Protein AF-A0A9D6JV64-F1 (afdb_monomer_lite)

Secondary structure (DSSP, 8-state):
--SSTTTSSGGGHHHHHHHHHHHHHHHHHH-GGGGSTT-HHHHHHHHHHHHHHHHHHHHSSSTTSGGGGTTT-

Sequence (73 aa):
MASTRLGEHRHLARPAALGLFFLNAMAVISYPQLRQFECPSAIDAHFYWAALLTALFVYGPGKFSLDCGWSRR

Foldseek 3Di:
DPPPVVPPCLVVQQVVLVVVLVVLVVVCVVCVCLVDPPHVVSVVVSVVSNVVSVCCNAQNDDCNHPCVVVVVD

Structure (mmCIF, N/CA/C/O backbone):
data_AF-A0A9D6JV64-F1
#
_entry.id   AF-A0A9D6JV64-F1
#
loop_
_atom_site.group_PDB
_atom_site.id
_atom_site.type_symbol
_atom_site.label_atom_id
_atom_site.label_alt_id
_atom_site.label_comp_id
_atom_site.label_asym_id
_atom_site.label_entity_id
_atom_site.label_seq_id
_atom_site.pdbx_PDB_ins_code
_atom_site.Cartn_x
_atom_site.Cartn_y
_atom_site.Cartn_z
_atom_site.occupancy
_atom_site.B_iso_or_equiv
_atom_site.auth_seq_id
_atom_site.auth_comp_id
_atom_site.auth_asym_id
_atom_site.auth_atom_id
_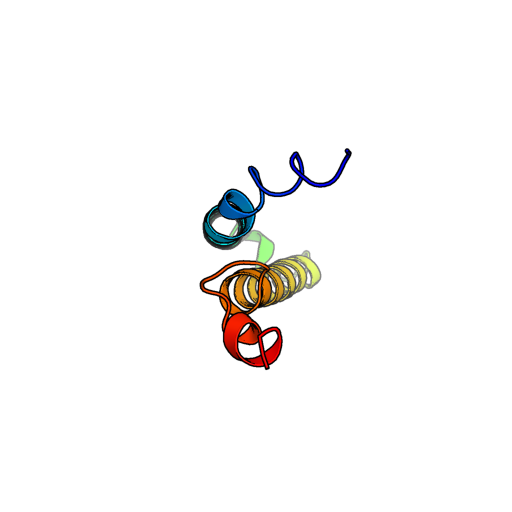atom_site.pdbx_PDB_model_num
ATOM 1 N N . MET A 1 1 ? -15.701 -8.980 32.577 1.00 42.78 1 MET A N 1
ATOM 2 C CA . MET A 1 1 ? -14.900 -7.741 32.741 1.00 42.78 1 MET A CA 1
ATOM 3 C C . MET A 1 1 ? -13.679 -7.675 31.791 1.00 42.78 1 MET A C 1
ATOM 5 O O . MET A 1 1 ? -12.658 -7.114 32.155 1.00 42.78 1 MET A O 1
ATOM 9 N N . ALA A 1 2 ? -13.768 -8.191 30.551 1.00 41.28 2 ALA A N 1
ATOM 10 C CA . ALA A 1 2 ? -12.642 -8.237 29.592 1.00 41.28 2 ALA A CA 1
ATOM 11 C C . ALA A 1 2 ? -12.938 -7.561 28.231 1.00 41.28 2 ALA A C 1
ATOM 13 O O . ALA A 1 2 ? -12.154 -7.675 27.297 1.00 41.28 2 ALA A O 1
ATOM 14 N N . SER A 1 3 ? -14.068 -6.854 28.101 1.00 50.50 3 SER A N 1
ATOM 15 C CA . SER A 1 3 ? -14.555 -6.333 26.811 1.00 50.50 3 SER A CA 1
ATOM 16 C C . SER A 1 3 ? -14.123 -4.892 26.496 1.00 50.50 3 SER A C 1
ATOM 18 O O . SER A 1 3 ? -14.378 -4.415 25.393 1.00 50.50 3 SER A O 1
ATOM 20 N N . THR A 1 4 ? -13.499 -4.170 27.430 1.00 51.97 4 THR A N 1
ATOM 21 C CA . THR A 1 4 ? -13.241 -2.725 27.281 1.00 51.97 4 THR A CA 1
ATOM 22 C C . THR A 1 4 ? -11.886 -2.386 26.650 1.00 51.97 4 THR A C 1
ATOM 24 O O . THR A 1 4 ? -11.778 -1.344 26.016 1.00 51.97 4 THR A O 1
ATOM 27 N N . ARG A 1 5 ? -10.879 -3.272 26.715 1.00 53.06 5 ARG A N 1
ATOM 28 C CA . ARG A 1 5 ? -9.523 -2.994 26.185 1.00 53.06 5 ARG A CA 1
ATOM 29 C C . ARG A 1 5 ? -9.362 -3.126 24.664 1.00 53.06 5 ARG A C 1
ATOM 31 O O . ARG A 1 5 ? -8.457 -2.532 24.095 1.00 53.06 5 ARG A O 1
ATOM 38 N N . LEU A 1 6 ? -10.240 -3.863 23.981 1.00 54.81 6 LEU A N 1
ATOM 39 C CA . LEU A 1 6 ? -10.196 -3.999 22.513 1.00 54.81 6 LEU A CA 1
ATOM 40 C C . LEU A 1 6 ? -10.829 -2.798 21.781 1.00 54.81 6 LEU A C 1
ATOM 42 O O . LEU A 1 6 ? -10.645 -2.632 20.576 1.00 54.81 6 LEU A O 1
ATOM 46 N N . GLY A 1 7 ? -11.585 -1.956 22.494 1.00 52.47 7 GLY A N 1
ATOM 47 C CA . GLY A 1 7 ? -12.267 -0.796 21.918 1.00 52.47 7 GLY A CA 1
ATOM 48 C C . GLY A 1 7 ? -11.340 0.383 21.619 1.00 52.47 7 GLY A C 1
ATOM 49 O O . GLY A 1 7 ? -11.546 1.066 20.618 1.00 52.47 7 GLY A O 1
ATOM 50 N N . GLU A 1 8 ? -10.309 0.592 22.442 1.00 55.69 8 GLU A N 1
ATOM 51 C CA . GLU A 1 8 ? -9.456 1.790 22.393 1.00 55.69 8 GLU A CA 1
ATOM 52 C C . GLU A 1 8 ? -8.578 1.842 21.134 1.00 55.69 8 GLU A C 1
ATOM 54 O O . GLU A 1 8 ? -8.416 2.900 20.529 1.00 55.69 8 GLU A O 1
ATOM 59 N N . HIS A 1 9 ? -8.099 0.689 20.656 1.00 55.66 9 HIS A N 1
ATOM 60 C CA . HIS A 1 9 ? -7.215 0.616 19.486 1.00 55.66 9 HIS A CA 1
ATOM 61 C C . HIS A 1 9 ? -7.943 0.447 18.147 1.00 55.66 9 HIS A C 1
ATOM 63 O O . HIS A 1 9 ? -7.327 0.596 17.092 1.00 55.66 9 HIS A O 1
ATOM 69 N N . ARG A 1 10 ? -9.260 0.190 18.141 1.00 60.47 10 ARG A N 1
ATOM 70 C CA . ARG A 1 10 ? -10.028 -0.017 16.896 1.00 60.47 10 ARG A CA 1
ATOM 71 C C . ARG A 1 10 ? -9.989 1.205 15.973 1.00 60.47 10 ARG A C 1
ATOM 73 O O . ARG A 1 10 ? -10.069 1.076 14.756 1.00 60.47 10 ARG A O 1
ATOM 80 N N . HIS A 1 11 ? -9.827 2.390 16.555 1.00 64.94 11 HIS A N 1
ATOM 81 C CA . HIS A 1 11 ? -9.717 3.652 15.829 1.00 64.94 11 HIS A CA 1
ATOM 82 C C . HIS A 1 11 ? -8.422 3.783 15.016 1.00 64.94 11 HIS A C 1
ATOM 84 O O . HIS A 1 11 ? -8.401 4.538 14.048 1.00 64.94 11 HIS A O 1
ATOM 90 N N . LEU A 1 12 ? -7.372 3.030 15.362 1.00 75.75 12 LEU A N 1
ATOM 91 C CA . LEU A 1 12 ? -6.069 3.093 14.695 1.00 75.75 12 LEU A CA 1
ATOM 92 C C . LEU A 1 12 ? -6.036 2.285 13.393 1.00 75.75 12 LEU A C 1
ATOM 94 O O . LEU A 1 12 ? -5.253 2.605 12.507 1.00 75.75 12 LEU A O 1
ATOM 98 N N . ALA A 1 13 ? -6.899 1.277 13.237 1.00 79.12 13 ALA A N 1
ATOM 99 C CA . ALA A 1 13 ? -6.839 0.348 12.107 1.00 79.12 13 ALA A CA 1
ATOM 100 C C . ALA A 1 13 ? -7.032 1.027 10.737 1.00 79.12 13 ALA A C 1
ATOM 102 O O . ALA A 1 13 ? -6.334 0.698 9.785 1.00 79.12 13 ALA A O 1
ATOM 103 N N . ARG A 1 14 ? -7.940 2.006 10.630 1.00 80.12 14 ARG A N 1
ATOM 104 C CA . ARG A 1 14 ? -8.210 2.735 9.375 1.00 80.12 14 ARG A CA 1
ATOM 105 C C . ARG A 1 14 ? -7.098 3.719 8.986 1.00 80.12 14 ARG A C 1
ATOM 107 O O . ARG A 1 14 ? -6.634 3.630 7.851 1.00 80.12 14 ARG A O 1
ATOM 114 N N . PRO A 1 15 ? -6.636 4.633 9.866 1.00 86.00 15 PRO A N 1
ATOM 115 C CA . PRO A 1 15 ? -5.485 5.474 9.543 1.00 86.00 15 PRO A CA 1
ATOM 116 C C . PRO A 1 15 ? -4.209 4.645 9.342 1.00 86.00 15 PRO A C 1
ATOM 118 O O . PRO A 1 15 ? -3.411 4.991 8.478 1.00 86.00 15 PRO A O 1
ATOM 121 N N . ALA A 1 16 ? -4.045 3.517 10.045 1.00 88.75 16 ALA A N 1
ATOM 122 C CA . ALA A 1 16 ? -2.952 2.583 9.785 1.00 88.75 16 ALA A CA 1
ATOM 123 C C . ALA A 1 16 ? -3.059 1.937 8.395 1.00 88.75 16 ALA A C 1
ATOM 125 O O . ALA A 1 16 ? -2.062 1.894 7.684 1.00 88.75 16 ALA A O 1
ATOM 126 N N . ALA A 1 17 ? -4.250 1.494 7.972 1.00 90.38 17 ALA A N 1
ATOM 127 C CA . ALA A 1 17 ? -4.465 0.942 6.632 1.00 90.38 17 ALA A CA 1
ATOM 128 C C . ALA A 1 17 ? -4.159 1.972 5.534 1.00 90.38 17 ALA A C 1
ATOM 130 O O . ALA A 1 17 ? -3.510 1.645 4.543 1.00 90.38 17 ALA A O 1
ATOM 131 N N . LEU A 1 18 ? -4.568 3.228 5.739 1.00 90.81 18 LEU A N 1
ATOM 132 C CA . LEU A 1 18 ? -4.267 4.325 4.823 1.00 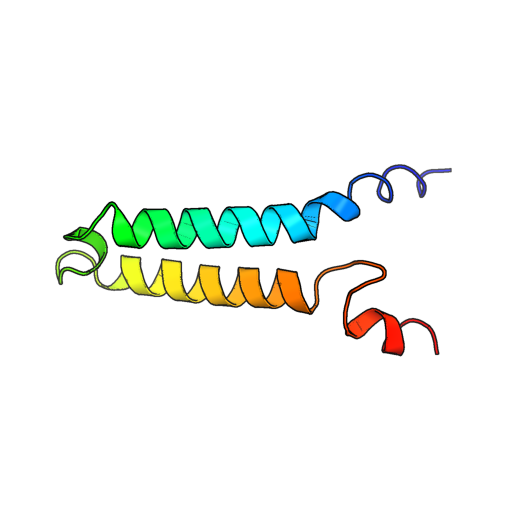90.81 18 LEU A CA 1
ATOM 133 C C . LEU A 1 18 ? -2.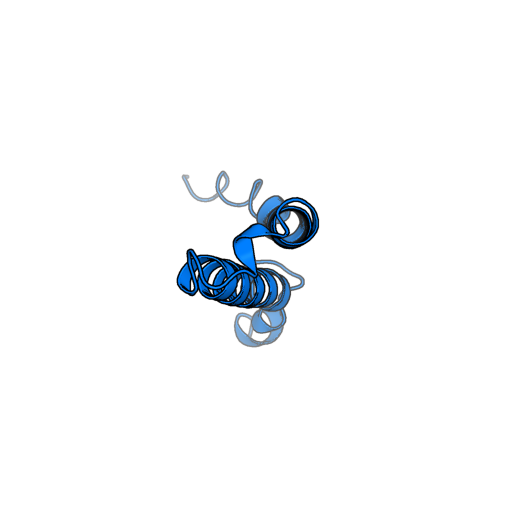758 4.623 4.773 1.00 90.8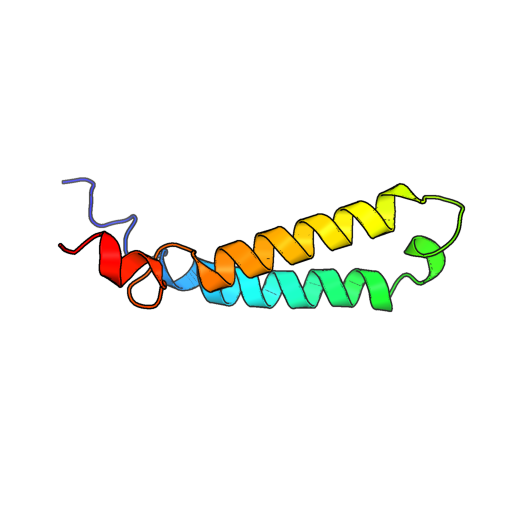1 18 LEU A C 1
ATOM 135 O O . LEU A 1 18 ? -2.189 4.738 3.692 1.00 90.81 18 LEU A O 1
ATOM 139 N N . GLY A 1 19 ? -2.092 4.698 5.929 1.00 94.12 19 GLY A N 1
ATOM 140 C CA . GLY A 1 19 ? -0.641 4.885 6.002 1.00 94.12 19 GLY A CA 1
ATOM 141 C C . GLY A 1 19 ? 0.130 3.745 5.333 1.00 94.12 19 GLY A C 1
ATOM 142 O O . GLY A 1 19 ? 1.030 3.993 4.535 1.00 94.12 19 GLY A O 1
ATOM 143 N N . LEU A 1 20 ? -0.268 2.496 5.584 1.00 95.06 20 LEU A N 1
ATOM 144 C CA . LEU A 1 20 ? 0.310 1.318 4.938 1.00 95.06 20 LEU A CA 1
ATOM 145 C C . LEU A 1 20 ? 0.073 1.313 3.426 1.00 95.06 20 LEU A C 1
ATOM 147 O O . LEU A 1 20 ? 0.964 0.905 2.689 1.00 95.06 20 LEU A O 1
ATOM 151 N N . PHE A 1 21 ? -1.072 1.806 2.944 1.00 96.25 21 PHE A N 1
ATOM 152 C CA . PHE A 1 21 ? -1.329 1.941 1.508 1.00 96.25 21 PHE A CA 1
ATOM 153 C C . PHE A 1 21 ? -0.332 2.907 0.854 1.00 96.25 21 PHE A C 1
ATOM 155 O O . PHE A 1 21 ? 0.247 2.589 -0.186 1.00 96.25 21 PHE A O 1
ATOM 162 N N . PHE A 1 22 ? -0.068 4.054 1.488 1.00 97.50 22 PHE A N 1
ATOM 163 C CA . PHE A 1 22 ? 0.942 4.996 1.004 1.00 97.50 22 PHE A CA 1
ATOM 164 C C . PHE A 1 22 ? 2.353 4.414 1.051 1.00 97.50 22 PHE A C 1
ATOM 166 O O . PHE A 1 22 ? 3.099 4.585 0.093 1.00 97.50 22 PHE A O 1
ATOM 173 N N . LEU A 1 23 ? 2.717 3.694 2.115 1.00 96.88 23 LEU A N 1
ATOM 174 C CA . LEU A 1 23 ? 4.020 3.028 2.201 1.00 96.88 23 LEU A CA 1
ATOM 175 C C . LEU A 1 23 ? 4.171 1.917 1.150 1.00 96.88 23 LEU A C 1
ATOM 177 O O . LEU A 1 23 ? 5.241 1.775 0.563 1.00 96.88 23 LEU A O 1
ATOM 181 N N . ASN A 1 24 ? 3.097 1.185 0.846 1.00 96.44 24 ASN A N 1
ATOM 182 C CA . ASN A 1 24 ? 3.065 0.201 -0.235 1.00 96.44 24 ASN A CA 1
ATOM 183 C C . ASN A 1 24 ? 3.284 0.866 -1.608 1.00 96.44 24 ASN A C 1
ATOM 185 O O . ASN A 1 24 ? 4.079 0.382 -2.409 1.00 96.44 24 ASN A O 1
ATOM 189 N N . ALA A 1 25 ? 2.646 2.013 -1.865 1.00 95.75 25 ALA A N 1
ATOM 190 C CA . ALA A 1 25 ? 2.878 2.790 -3.086 1.00 95.75 25 ALA A CA 1
ATOM 191 C C . ALA A 1 25 ? 4.302 3.371 -3.146 1.00 95.75 25 ALA A C 1
ATOM 193 O O . ALA A 1 25 ? 4.954 3.306 -4.189 1.00 95.75 25 ALA A O 1
ATOM 194 N N . MET A 1 26 ? 4.802 3.893 -2.021 1.00 97.19 26 MET A N 1
ATOM 195 C CA . MET A 1 26 ? 6.167 4.400 -1.879 1.00 97.19 26 MET A CA 1
ATOM 196 C C . MET A 1 26 ? 7.185 3.321 -2.256 1.00 97.19 26 MET A C 1
ATOM 198 O O . MET A 1 26 ? 8.101 3.607 -3.017 1.00 97.19 26 MET A O 1
ATOM 202 N N . ALA A 1 27 ? 6.992 2.074 -1.815 1.00 93.94 27 ALA A N 1
ATOM 203 C CA . ALA A 1 27 ? 7.872 0.962 -2.169 1.00 93.94 27 ALA A CA 1
ATOM 204 C C . ALA A 1 27 ? 7.949 0.746 -3.693 1.00 93.94 27 ALA A C 1
ATOM 206 O O . ALA A 1 27 ? 9.040 0.685 -4.258 1.00 93.94 27 ALA A O 1
ATOM 207 N N . VAL A 1 28 ? 6.808 0.724 -4.387 1.00 92.94 28 VAL A N 1
ATOM 208 C CA . VAL A 1 28 ? 6.772 0.560 -5.854 1.00 92.94 28 VAL A CA 1
ATOM 209 C C . VAL A 1 28 ? 7.445 1.729 -6.586 1.00 92.94 28 VAL A C 1
ATOM 211 O O . VAL A 1 28 ? 8.109 1.526 -7.606 1.00 92.94 28 VAL A O 1
ATOM 214 N N . ILE A 1 29 ? 7.290 2.956 -6.078 1.00 93.88 29 ILE A N 1
ATOM 215 C CA . ILE A 1 29 ? 7.901 4.158 -6.662 1.00 93.88 29 ILE A CA 1
ATOM 216 C C . ILE A 1 29 ? 9.418 4.170 -6.429 1.00 93.88 29 ILE A C 1
ATOM 218 O O . ILE A 1 29 ? 10.176 4.444 -7.359 1.00 93.88 29 ILE A O 1
ATOM 222 N N . SER A 1 30 ? 9.861 3.868 -5.207 1.00 94.38 30 SER A N 1
ATOM 223 C CA . SER A 1 30 ? 11.268 3.919 -4.802 1.00 94.38 30 SER A CA 1
ATOM 224 C C . SER A 1 30 ? 12.118 2.804 -5.409 1.00 94.38 30 SER A C 1
ATOM 226 O O . SER A 1 30 ? 13.312 3.010 -5.610 1.00 94.38 30 SER A O 1
ATOM 228 N N . TYR A 1 31 ? 11.524 1.651 -5.728 1.00 90.25 31 TYR A N 1
ATOM 229 C CA . TYR A 1 31 ? 12.237 0.498 -6.277 1.00 90.25 31 TYR A CA 1
ATOM 230 C C . TYR A 1 31 ? 11.750 0.166 -7.696 1.00 90.25 31 TYR A C 1
ATOM 232 O O . TYR A 1 31 ? 10.947 -0.752 -7.884 1.00 90.25 31 TYR A O 1
ATOM 240 N N . PRO A 1 32 ? 12.239 0.872 -8.734 1.00 85.06 32 PRO A N 1
ATOM 241 C CA . PRO A 1 32 ? 11.848 0.604 -10.116 1.00 85.06 32 PRO A CA 1
ATOM 242 C C . PRO A 1 32 ? 12.199 -0.820 -10.570 1.00 85.06 32 PRO A C 1
ATOM 244 O O . PRO A 1 32 ? 11.500 -1.350 -11.431 1.00 85.06 32 PRO A O 1
ATOM 247 N N . GLN A 1 33 ? 13.196 -1.470 -9.954 1.00 86.94 33 GLN A N 1
ATOM 248 C CA . GLN A 1 33 ? 13.509 -2.885 -10.193 1.00 86.94 33 GLN A CA 1
ATOM 249 C C . GLN A 1 33 ? 12.338 -3.836 -9.894 1.00 86.94 33 GLN A C 1
ATOM 251 O O . GLN A 1 33 ? 12.222 -4.871 -10.539 1.00 86.94 33 GLN A O 1
ATOM 256 N N . LEU A 1 34 ? 11.402 -3.473 -9.006 1.00 83.19 34 LEU A N 1
ATOM 257 C CA . LEU A 1 34 ? 10.194 -4.277 -8.747 1.00 83.19 34 LEU A CA 1
ATOM 258 C C . LEU A 1 34 ? 9.278 -4.396 -9.973 1.00 83.19 34 LEU A C 1
ATOM 260 O O . LEU A 1 34 ? 8.430 -5.281 -10.027 1.00 83.19 34 LEU A O 1
ATOM 264 N N . ARG A 1 35 ? 9.420 -3.481 -10.938 1.00 77.44 35 ARG A N 1
ATOM 265 C CA . ARG A 1 35 ? 8.665 -3.468 -12.197 1.00 77.44 35 ARG A CA 1
ATOM 266 C C . ARG A 1 35 ? 9.418 -4.151 -13.342 1.00 77.44 35 ARG A C 1
ATOM 268 O O . ARG A 1 35 ? 8.919 -4.170 -14.463 1.00 77.44 35 ARG A O 1
ATOM 275 N N . GLN A 1 36 ? 10.623 -4.657 -13.088 1.00 81.81 36 GLN A N 1
ATOM 276 C CA . GLN A 1 36 ? 11.443 -5.343 -14.082 1.00 81.81 36 GLN A CA 1
ATOM 277 C C . GLN A 1 36 ? 11.149 -6.849 -14.081 1.00 81.81 36 GLN A C 1
ATOM 279 O O . GLN A 1 36 ? 10.679 -7.419 -13.097 1.00 81.81 36 GLN A O 1
ATOM 284 N N . PHE A 1 37 ? 11.456 -7.510 -15.199 1.00 68.38 37 PHE A N 1
ATOM 285 C CA . PHE A 1 37 ? 11.192 -8.939 -15.420 1.00 68.38 37 PHE A CA 1
ATOM 286 C C . PHE A 1 37 ? 11.992 -9.885 -14.508 1.00 68.38 37 PHE A C 1
ATOM 288 O O . PHE A 1 37 ? 11.772 -11.092 -14.541 1.00 68.38 37 PHE A O 1
ATOM 295 N N . GLU A 1 38 ? 12.903 -9.352 -13.695 1.00 75.31 38 GLU A N 1
ATOM 296 C CA . GLU A 1 38 ? 13.736 -10.116 -12.765 1.00 75.31 38 GLU A CA 1
ATOM 297 C C . GLU A 1 38 ? 12.916 -10.730 -11.619 1.00 75.31 38 GLU A C 1
ATOM 299 O O . GLU A 1 38 ? 13.285 -11.781 -11.099 1.00 75.31 38 GLU A O 1
ATOM 304 N N . CYS A 1 39 ? 11.785 -10.117 -11.240 1.00 71.25 39 CYS A N 1
ATOM 305 C CA . CYS A 1 39 ? 10.891 -10.662 -10.217 1.00 71.25 39 CYS A CA 1
ATOM 306 C C . CYS A 1 39 ? 9.424 -10.252 -10.464 1.00 71.25 39 CYS A C 1
ATOM 308 O O . CYS A 1 39 ? 8.912 -9.344 -9.803 1.00 71.25 39 CYS A O 1
ATOM 310 N N . PRO A 1 40 ? 8.714 -10.924 -11.394 1.00 70.00 40 PRO A N 1
ATOM 311 C CA . PRO A 1 40 ? 7.345 -10.559 -11.776 1.00 70.00 40 PRO A CA 1
ATOM 312 C C . PRO A 1 40 ? 6.366 -10.573 -10.593 1.00 70.00 40 PRO A C 1
ATOM 314 O O . PRO A 1 40 ? 5.476 -9.737 -10.506 1.00 70.00 40 PRO A O 1
ATOM 317 N N . SER A 1 41 ? 6.570 -11.474 -9.629 1.00 81.62 41 SER A N 1
ATOM 318 C CA . SER A 1 41 ? 5.691 -11.625 -8.465 1.00 81.62 41 SER A CA 1
ATOM 319 C C . SER A 1 41 ? 5.765 -10.462 -7.474 1.00 81.62 41 SER A C 1
ATOM 321 O O . SER A 1 41 ? 4.907 -10.342 -6.599 1.00 81.62 41 SER A O 1
ATOM 323 N N . ALA A 1 42 ? 6.797 -9.618 -7.563 1.00 85.94 42 ALA A N 1
ATOM 324 C CA . ALA A 1 42 ? 6.979 -8.522 -6.626 1.00 85.94 42 ALA A CA 1
ATOM 325 C C . ALA A 1 42 ? 5.904 -7.443 -6.813 1.00 85.94 42 ALA A C 1
ATOM 327 O O . ALA A 1 42 ? 5.327 -6.988 -5.825 1.00 85.94 42 ALA A O 1
ATOM 328 N N . ILE A 1 43 ? 5.586 -7.064 -8.056 1.00 90.88 43 ILE A N 1
ATOM 329 C CA . ILE A 1 43 ? 4.545 -6.063 -8.317 1.00 90.88 43 ILE A CA 1
ATOM 330 C C . ILE A 1 43 ? 3.145 -6.607 -8.009 1.00 90.88 43 ILE A C 1
ATOM 332 O O . ILE A 1 43 ? 2.332 -5.892 -7.420 1.00 90.88 43 ILE A O 1
ATOM 336 N N . ASP A 1 44 ? 2.900 -7.887 -8.301 1.00 91.62 44 ASP A N 1
ATOM 337 C CA . ASP A 1 44 ? 1.629 -8.555 -8.011 1.00 91.62 44 ASP A CA 1
ATOM 338 C C . ASP A 1 44 ? 1.328 -8.542 -6.510 1.00 91.62 44 ASP A C 1
ATOM 340 O O . ASP A 1 44 ? 0.220 -8.201 -6.095 1.00 91.62 44 ASP A O 1
ATOM 344 N N . ALA A 1 45 ? 2.331 -8.825 -5.671 1.00 92.69 45 ALA A N 1
ATOM 345 C CA . ALA A 1 45 ? 2.183 -8.748 -4.221 1.00 92.69 45 ALA A CA 1
ATOM 346 C C . ALA A 1 45 ? 1.746 -7.345 -3.768 1.00 92.69 45 ALA A C 1
ATOM 348 O O . ALA A 1 45 ? 0.787 -7.219 -3.006 1.00 92.69 45 ALA A O 1
ATOM 349 N N . HIS A 1 46 ? 2.387 -6.285 -4.271 1.00 94.56 46 HIS A N 1
ATOM 350 C CA . HIS A 1 46 ? 2.026 -4.907 -3.920 1.00 94.56 46 HIS A CA 1
ATOM 351 C C . HIS A 1 46 ? 0.622 -4.535 -4.410 1.00 94.56 46 HIS A C 1
ATOM 353 O O . HIS A 1 46 ? -0.066 -3.755 -3.747 1.00 94.56 46 HIS A O 1
ATOM 359 N N . PHE A 1 47 ? 0.173 -5.104 -5.532 1.00 94.25 47 PHE A N 1
ATOM 360 C CA . PHE A 1 47 ? -1.187 -4.920 -6.031 1.00 94.25 47 PHE A CA 1
ATOM 361 C C . PHE A 1 47 ? -2.225 -5.581 -5.113 1.00 94.25 47 PHE A C 1
ATOM 363 O O . PHE A 1 47 ? -3.195 -4.935 -4.711 1.00 94.25 47 PHE A O 1
ATOM 370 N N . TYR A 1 48 ? -1.997 -6.833 -4.702 1.00 95.44 48 TYR A N 1
ATOM 371 C CA . TYR A 1 48 ? -2.882 -7.520 -3.756 1.00 95.44 48 TYR A CA 1
ATOM 372 C C . TYR A 1 48 ? -2.922 -6.821 -2.396 1.00 95.44 48 TYR A C 1
ATOM 374 O O . TYR A 1 48 ? -4.003 -6.605 -1.846 1.00 95.44 48 TYR A O 1
ATOM 382 N N . TRP A 1 4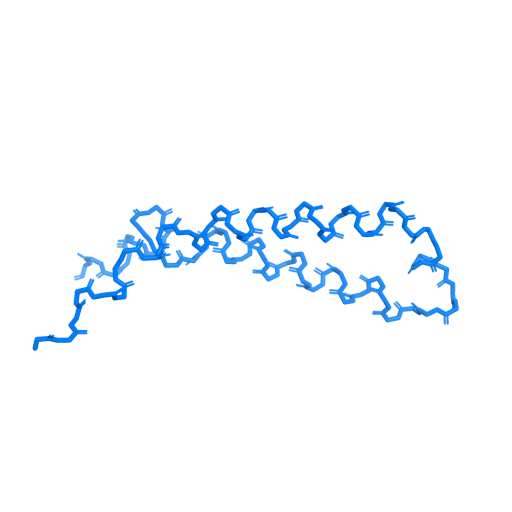9 ? -1.770 -6.402 -1.869 1.00 95.62 49 TRP A N 1
ATOM 383 C CA . TRP A 1 49 ? -1.708 -5.645 -0.619 1.00 95.62 49 TRP A CA 1
ATOM 384 C C . TRP A 1 49 ? -2.436 -4.305 -0.720 1.00 95.62 49 TRP A C 1
ATOM 386 O O . TRP A 1 49 ? -3.191 -3.963 0.190 1.00 95.62 49 TRP A O 1
ATOM 396 N N . ALA A 1 50 ? -2.291 -3.580 -1.834 1.00 95.88 50 ALA A N 1
ATOM 397 C CA . ALA A 1 50 ? -3.052 -2.359 -2.081 1.00 95.88 50 ALA A CA 1
ATOM 398 C C . ALA A 1 50 ? -4.565 -2.622 -2.030 1.00 95.88 50 ALA A C 1
ATOM 400 O O . ALA A 1 50 ? -5.273 -1.937 -1.293 1.00 95.88 50 ALA A O 1
ATOM 401 N N . ALA A 1 51 ? -5.050 -3.650 -2.737 1.00 95.69 51 ALA A N 1
ATOM 402 C CA . ALA A 1 51 ? -6.467 -4.009 -2.761 1.00 95.69 51 ALA A CA 1
ATOM 403 C C . ALA A 1 51 ? -7.007 -4.374 -1.367 1.00 95.69 51 ALA A C 1
ATOM 405 O O . ALA A 1 51 ? -8.069 -3.891 -0.967 1.00 95.69 51 ALA A O 1
ATOM 406 N N . LEU A 1 52 ? -6.265 -5.175 -0.597 1.00 94.06 52 LEU A N 1
ATOM 407 C CA . LEU A 1 52 ? -6.648 -5.566 0.763 1.00 94.06 52 LEU A CA 1
ATOM 408 C C . LEU A 1 52 ? -6.664 -4.375 1.729 1.00 94.06 52 LEU A C 1
ATOM 410 O O . LEU A 1 52 ? -7.577 -4.259 2.544 1.00 94.06 52 LEU A O 1
ATOM 414 N N . LEU A 1 53 ? -5.694 -3.463 1.627 1.00 93.19 53 LEU A N 1
ATOM 415 C CA . LEU A 1 53 ? -5.645 -2.249 2.446 1.00 93.19 53 LEU A CA 1
ATOM 416 C C . LEU A 1 53 ? -6.779 -1.285 2.092 1.00 93.19 53 LEU A C 1
ATOM 418 O O . LEU A 1 53 ? -7.385 -0.704 2.992 1.00 93.19 53 LEU A O 1
ATOM 422 N N . THR A 1 54 ? -7.126 -1.158 0.808 1.00 90.88 54 THR A N 1
ATOM 423 C CA . THR A 1 54 ? -8.315 -0.414 0.375 1.00 90.88 54 THR A CA 1
ATOM 424 C C . THR A 1 54 ? -9.588 -1.060 0.914 1.00 90.88 54 THR A C 1
ATOM 426 O O . THR A 1 54 ? -10.431 -0.359 1.470 1.00 90.88 54 THR A O 1
ATOM 429 N N . ALA A 1 55 ? -9.721 -2.386 0.835 1.00 89.69 55 ALA A N 1
ATOM 430 C CA . ALA A 1 55 ? -10.863 -3.099 1.400 1.00 89.69 55 ALA A CA 1
ATOM 431 C C . ALA A 1 55 ? -10.962 -2.892 2.920 1.00 89.69 55 ALA A C 1
ATOM 433 O O . ALA A 1 55 ? -12.037 -2.585 3.426 1.00 89.69 55 ALA A O 1
ATOM 434 N N . LEU A 1 56 ? -9.847 -2.964 3.650 1.00 85.88 56 LEU A N 1
ATOM 435 C CA . LEU A 1 56 ? -9.802 -2.691 5.086 1.00 85.88 56 LEU A CA 1
ATOM 436 C C . LEU A 1 56 ? -10.122 -1.224 5.405 1.00 85.88 56 LEU A C 1
ATOM 438 O O . LEU A 1 56 ? -10.771 -0.928 6.405 1.00 85.88 56 LEU A O 1
ATOM 442 N N . PHE A 1 57 ? -9.709 -0.291 4.553 1.00 85.06 57 PHE A N 1
ATOM 443 C CA . PHE A 1 57 ? -10.077 1.110 4.700 1.00 85.06 57 PHE A CA 1
ATOM 444 C C . PHE A 1 57 ? -11.578 1.329 4.471 1.00 85.06 57 PHE A C 1
ATOM 446 O O . PHE 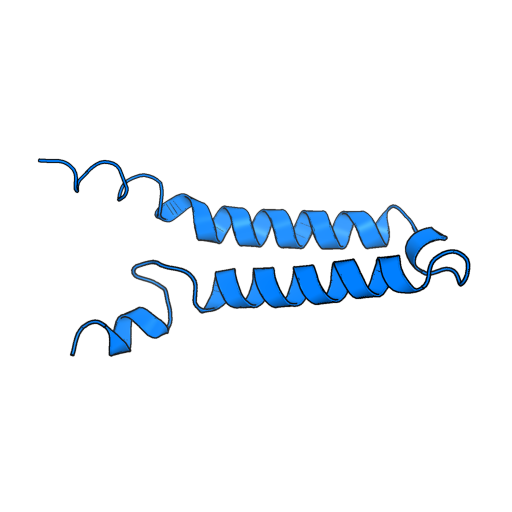A 1 57 ? -12.193 2.080 5.220 1.00 85.06 57 PHE A O 1
ATOM 453 N N . VAL A 1 58 ? -12.190 0.665 3.489 1.00 84.44 58 VAL A N 1
ATOM 454 C CA . VAL A 1 58 ? -13.616 0.819 3.155 1.00 84.44 58 VAL A CA 1
ATOM 455 C C . VAL A 1 58 ? -14.512 0.081 4.161 1.00 84.44 58 VAL A C 1
ATOM 457 O O . VAL A 1 58 ? -15.381 0.702 4.779 1.00 84.44 58 VAL A O 1
ATOM 460 N N . TYR A 1 59 ? -14.248 -1.207 4.386 1.00 79.06 59 TYR A N 1
ATOM 461 C CA . TYR A 1 59 ? -15.091 -2.140 5.145 1.00 79.06 59 TYR A CA 1
ATOM 462 C C . TYR A 1 59 ? -14.580 -2.440 6.567 1.00 79.06 59 TYR A C 1
ATOM 464 O O . TYR A 1 59 ? -15.252 -3.107 7.350 1.00 79.06 59 TYR A O 1
ATOM 472 N N . GLY A 1 60 ? -13.405 -1.940 6.961 1.00 70.38 60 GLY A N 1
ATOM 473 C CA . GLY A 1 60 ? -12.800 -2.268 8.256 1.00 70.38 60 GLY A CA 1
ATOM 474 C C . GLY A 1 60 ? -13.607 -1.816 9.481 1.00 70.38 60 GLY A C 1
ATOM 475 O O . GLY A 1 60 ? -14.389 -0.866 9.411 1.00 70.38 60 GLY A O 1
ATOM 476 N N . PRO A 1 61 ? -13.390 -2.453 10.644 1.00 60.88 61 PRO A N 1
ATOM 477 C CA . PRO A 1 61 ? -14.252 -2.330 11.816 1.00 60.88 61 PRO A CA 1
ATOM 478 C C . PRO A 1 61 ? -14.268 -0.904 12.395 1.00 60.88 61 PRO A C 1
ATOM 480 O O . PRO A 1 61 ? -13.237 -0.342 12.756 1.00 60.88 61 PRO A O 1
ATOM 483 N N . GLY A 1 62 ? -15.452 -0.299 12.542 1.00 61.66 62 GLY A N 1
ATOM 484 C CA . GLY A 1 62 ? -15.585 1.074 13.039 1.00 61.66 62 GLY A CA 1
ATOM 485 C C . GLY A 1 62 ? -16.943 1.710 12.742 1.00 61.66 62 GLY A C 1
ATOM 486 O O . GLY A 1 62 ? -17.684 1.242 11.888 1.00 61.66 62 GLY A O 1
ATOM 487 N N . LYS A 1 63 ? -17.257 2.810 13.441 1.00 55.25 63 LYS A N 1
ATOM 488 C CA . LYS A 1 63 ? -18.532 3.552 13.310 1.00 55.25 63 LYS A CA 1
ATOM 489 C C . LYS A 1 63 ? -18.726 4.194 11.920 1.00 55.25 63 LYS A C 1
ATOM 491 O O . LYS A 1 63 ? -19.832 4.589 11.586 1.00 55.25 63 LYS A O 1
ATOM 496 N N . PHE A 1 64 ? -17.640 4.302 11.152 1.00 57.94 64 PHE A N 1
ATOM 497 C CA . PHE A 1 64 ? -17.581 4.842 9.789 1.00 57.94 64 PHE A CA 1
ATOM 498 C C . PHE A 1 64 ? -17.405 3.751 8.717 1.00 57.94 64 PHE A C 1
ATOM 500 O O . PHE A 1 64 ? -17.141 4.070 7.562 1.00 57.94 64 PHE A O 1
ATOM 507 N N . SER A 1 65 ? -17.492 2.468 9.089 1.00 59.12 65 SER A N 1
ATOM 508 C CA . SER A 1 65 ? -17.549 1.389 8.098 1.00 59.12 65 SER A CA 1
ATOM 509 C C . SER A 1 65 ? -18.895 1.414 7.385 1.00 59.12 65 SER A C 1
ATOM 511 O O . SER A 1 65 ? -19.918 1.618 8.044 1.00 59.12 65 SER A O 1
ATOM 513 N N . LEU A 1 66 ? -18.910 1.146 6.077 1.00 56.09 66 LEU A N 1
ATOM 514 C CA . LEU A 1 66 ? -20.158 0.933 5.335 1.00 56.09 66 LEU A CA 1
ATOM 515 C C . LEU A 1 66 ? -20.982 -0.229 5.938 1.00 56.09 66 LEU A C 1
ATOM 517 O O . LEU A 1 66 ? -22.210 -0.167 5.938 1.00 56.09 66 LEU A O 1
ATOM 521 N N . ASP A 1 67 ? -20.327 -1.199 6.589 1.00 56.88 67 ASP A N 1
ATOM 522 C CA . ASP A 1 67 ? -20.979 -2.308 7.309 1.00 56.88 67 ASP A CA 1
ATOM 523 C C . ASP A 1 67 ? -21.669 -1.895 8.618 1.00 56.88 67 ASP A C 1
ATOM 525 O O . ASP A 1 67 ? -22.508 -2.627 9.154 1.00 56.88 67 ASP A O 1
ATOM 529 N N . CYS A 1 68 ? -21.375 -0.701 9.148 1.00 57.66 68 CYS A N 1
ATOM 530 C CA . CYS A 1 68 ? -22.006 -0.219 10.377 1.00 57.66 68 CYS A CA 1
ATOM 531 C C . CYS A 1 68 ? -23.523 -0.005 10.206 1.00 57.66 68 CYS A C 1
ATOM 533 O O . CYS A 1 68 ? -24.248 0.024 11.202 1.00 57.66 68 CYS A O 1
ATOM 535 N N . GLY A 1 69 ? -24.006 0.119 8.964 1.00 53.06 69 GLY A N 1
ATOM 536 C CA . GLY A 1 69 ? -25.431 0.179 8.638 1.00 53.06 69 GLY A CA 1
ATOM 537 C C . GLY A 1 69 ? -26.155 -1.173 8.689 1.00 53.06 69 GLY A C 1
ATOM 538 O O . GLY A 1 69 ? -27.358 -1.186 8.944 1.00 53.06 69 GLY A O 1
ATOM 539 N N . TRP A 1 70 ? -25.450 -2.297 8.496 1.00 49.22 70 TRP A N 1
ATOM 540 C CA . TRP A 1 70 ? -26.039 -3.646 8.515 1.00 49.22 70 TRP A CA 1
ATOM 541 C C . TRP A 1 70 ? -25.994 -4.276 9.911 1.00 49.22 70 TRP A C 1
ATOM 543 O O . TRP A 1 70 ? -26.960 -4.886 10.344 1.00 49.22 70 TRP A O 1
ATOM 553 N N . SER A 1 71 ? -24.916 -4.065 10.672 1.00 52.25 71 SER A N 1
ATOM 554 C CA . SER A 1 71 ? -24.747 -4.633 12.025 1.00 52.25 71 SER A CA 1
ATOM 555 C C . SER A 1 71 ? -25.663 -4.020 13.106 1.00 52.25 71 SER A C 1
ATOM 557 O O . SER A 1 71 ? -25.589 -4.427 14.266 1.00 52.25 71 SER A O 1
ATOM 559 N N . ARG A 1 72 ? -26.461 -2.998 12.773 1.00 51.88 72 ARG A N 1
ATOM 560 C CA . ARG A 1 72 ? -27.308 -2.242 13.717 1.00 51.88 72 ARG A CA 1
ATOM 561 C C . ARG A 1 72 ? -28.815 -2.362 13.444 1.00 51.88 72 ARG A C 1
ATOM 563 O O . ARG A 1 72 ? -29.578 -1.667 14.112 1.00 51.88 72 ARG A O 1
ATOM 570 N N . ARG A 1 73 ? -29.223 -3.195 12.483 1.00 44.16 73 ARG A N 1
ATOM 571 C CA . ARG A 1 73 ? -30.606 -3.669 12.310 1.00 44.16 73 ARG A CA 1
ATOM 572 C C . ARG A 1 73 ? -30.720 -5.084 12.858 1.00 44.16 73 ARG A C 1
ATOM 574 O O . ARG A 1 73 ? -31.832 -5.414 13.312 1.00 44.16 73 ARG A O 1
#

Radius of gyration: 16.44 Å; chains: 1; bounding box: 44×17×48 Å

pLDDT: mean 76.87, std 17.53, range [41.28, 97.5]